Protein AF-N1WLQ3-F1 (afdb_monomer_lite)

Radius of gyration: 20.47 Å; chains: 1; bounding box: 36×33×63 Å

Structure (mmCIF, N/CA/C/O backbone):
data_AF-N1WLQ3-F1
#
_entry.id   AF-N1WLQ3-F1
#
loop_
_atom_site.group_PDB
_atom_site.id
_atom_site.type_symbol
_atom_site.label_atom_id
_atom_site.label_alt_id
_atom_site.label_comp_id
_atom_site.label_asym_id
_atom_site.label_entity_id
_atom_site.label_seq_id
_atom_site.pdbx_PDB_ins_code
_atom_site.Cartn_x
_atom_site.Cartn_y
_atom_site.Cartn_z
_atom_site.occupancy
_atom_site.B_iso_or_equiv
_atom_site.auth_seq_id
_atom_site.auth_comp_id
_atom_site.auth_asym_id
_atom_site.auth_atom_id
_atom_site.pdbx_PDB_model_num
ATOM 1 N N . MET A 1 1 ? 21.526 -0.273 -2.774 1.00 43.81 1 MET A N 1
ATOM 2 C CA . MET A 1 1 ? 20.758 0.549 -1.807 1.00 43.81 1 MET A CA 1
ATOM 3 C C . MET A 1 1 ? 19.255 0.436 -2.03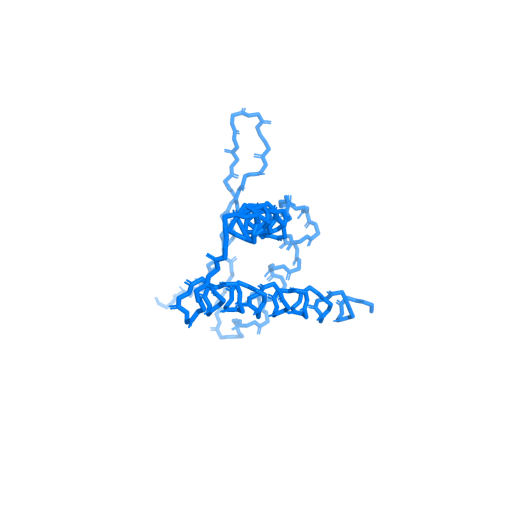1 1.00 43.81 1 MET A C 1
ATOM 5 O O . MET A 1 1 ? 18.543 0.431 -1.041 1.00 43.81 1 MET A O 1
ATOM 9 N N . GLU A 1 2 ? 18.775 0.276 -3.269 1.00 37.41 2 GLU A N 1
ATOM 10 C CA . GLU A 1 2 ? 17.340 0.113 -3.583 1.00 37.41 2 GLU A CA 1
ATOM 11 C C . GLU A 1 2 ? 16.708 -1.154 -2.982 1.00 37.41 2 GLU A C 1
ATOM 13 O O . GLU A 1 2 ? 15.655 -1.053 -2.360 1.00 37.41 2 GLU A O 1
ATOM 18 N N . ASN A 1 3 ? 17.391 -2.309 -3.016 1.00 42.53 3 ASN A N 1
ATOM 19 C CA . ASN A 1 3 ? 16.892 -3.543 -2.374 1.00 42.53 3 ASN A CA 1
ATOM 20 C C . ASN A 1 3 ? 16.644 -3.383 -0.862 1.00 42.53 3 ASN A C 1
ATOM 22 O O . ASN A 1 3 ? 15.677 -3.907 -0.331 1.00 42.53 3 ASN A O 1
ATOM 26 N N . LEU A 1 4 ? 17.467 -2.585 -0.173 1.00 41.50 4 LEU A N 1
ATOM 27 C CA . LEU A 1 4 ? 17.322 -2.319 1.264 1.00 41.50 4 LEU A CA 1
ATOM 28 C C . LEU A 1 4 ? 16.133 -1.408 1.595 1.00 41.50 4 LEU A C 1
ATOM 30 O O . LEU A 1 4 ? 15.664 -1.424 2.729 1.00 41.50 4 LEU A O 1
ATOM 34 N N . ILE A 1 5 ? 15.688 -0.578 0.650 1.00 49.88 5 ILE A N 1
ATOM 35 C CA . ILE A 1 5 ? 14.510 0.282 0.820 1.00 49.88 5 ILE A CA 1
ATOM 36 C C . ILE A 1 5 ? 13.252 -0.538 0.531 1.00 49.88 5 ILE A C 1
ATOM 38 O O . ILE A 1 5 ? 12.322 -0.510 1.332 1.00 49.88 5 ILE A O 1
ATOM 42 N N . HIS A 1 6 ? 13.275 -1.350 -0.528 1.00 49.91 6 HIS A N 1
ATOM 43 C CA . HIS A 1 6 ? 12.157 -2.214 -0.901 1.00 49.91 6 HIS A CA 1
ATOM 44 C C . HIS A 1 6 ? 11.875 -3.304 0.150 1.00 49.91 6 HIS A C 1
ATOM 46 O O . HIS A 1 6 ? 10.725 -3.522 0.530 1.00 49.91 6 HIS A O 1
ATOM 52 N N . ASP A 1 7 ? 12.920 -3.912 0.720 1.00 55.94 7 ASP A N 1
ATOM 53 C CA . ASP A 1 7 ? 12.777 -4.877 1.818 1.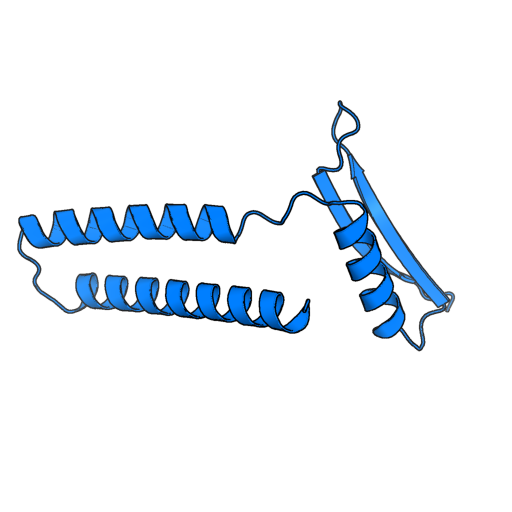00 55.94 7 ASP A CA 1
ATOM 54 C C . ASP A 1 7 ? 12.238 -4.225 3.100 1.00 55.94 7 ASP A C 1
ATOM 56 O O . ASP A 1 7 ? 11.443 -4.827 3.822 1.00 55.94 7 ASP A O 1
ATOM 60 N N . LYS A 1 8 ? 12.621 -2.970 3.379 1.00 56.81 8 LYS A N 1
ATOM 61 C CA . LYS A 1 8 ? 12.105 -2.215 4.532 1.00 56.81 8 LYS A CA 1
ATOM 62 C C . LYS A 1 8 ? 10.637 -1.837 4.367 1.00 56.81 8 LYS A C 1
ATOM 64 O O . LYS A 1 8 ? 9.896 -1.908 5.342 1.00 56.81 8 LYS A O 1
ATOM 69 N N 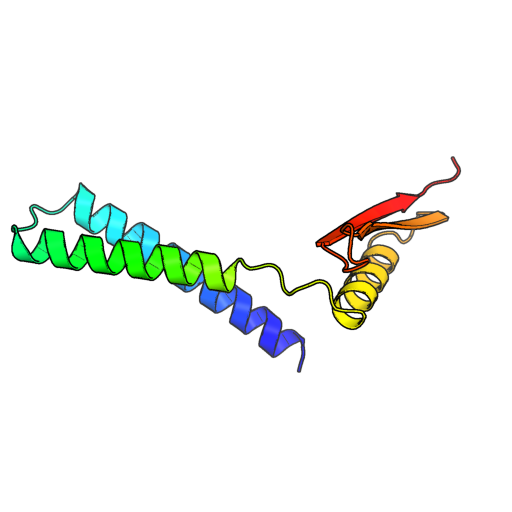. GLU A 1 9 ? 10.212 -1.449 3.168 1.00 63.25 9 GLU A N 1
ATOM 70 C CA . GLU A 1 9 ? 8.806 -1.147 2.877 1.00 63.25 9 GLU A CA 1
ATOM 71 C C . GLU A 1 9 ? 7.932 -2.399 3.016 1.00 63.25 9 GLU A C 1
ATOM 73 O O . GLU A 1 9 ? 6.908 -2.353 3.697 1.00 63.25 9 GLU A O 1
ATOM 78 N N . ASN A 1 10 ? 8.383 -3.540 2.486 1.00 64.69 10 ASN A N 1
ATOM 79 C CA . ASN A 1 10 ? 7.693 -4.823 2.647 1.00 64.69 10 ASN A CA 1
ATOM 80 C C . ASN A 1 10 ? 7.615 -5.269 4.118 1.00 64.69 10 ASN A C 1
ATOM 82 O O . ASN A 1 10 ? 6.579 -5.766 4.563 1.00 64.69 10 ASN A O 1
ATOM 86 N N . TYR A 1 11 ? 8.678 -5.045 4.895 1.00 72.06 11 TYR A N 1
ATOM 87 C CA . TYR A 1 11 ? 8.701 -5.344 6.328 1.00 72.06 11 TYR A CA 1
ATOM 88 C C . TYR A 1 11 ? 7.697 -4.483 7.112 1.00 72.06 11 TYR A C 1
ATOM 90 O O . TYR A 1 11 ? 6.919 -5.002 7.910 1.00 72.06 11 TYR A O 1
ATOM 98 N N . ILE A 1 12 ? 7.653 -3.175 6.835 1.00 76.44 12 ILE A N 1
ATOM 99 C CA . ILE A 1 12 ? 6.711 -2.249 7.481 1.00 76.44 12 ILE A CA 1
ATOM 100 C C . ILE A 1 12 ? 5.261 -2.617 7.140 1.00 76.44 12 ILE A C 1
ATOM 102 O O . ILE A 1 12 ? 4.401 -2.575 8.018 1.00 76.44 12 ILE A O 1
ATOM 106 N N . LEU A 1 13 ? 4.978 -3.002 5.893 1.00 77.25 13 LEU A N 1
ATOM 107 C CA . LEU A 1 13 ? 3.644 -3.452 5.487 1.00 77.25 13 LEU A CA 1
ATOM 108 C C . LEU A 1 13 ? 3.219 -4.730 6.225 1.00 77.25 13 LEU A C 1
ATOM 110 O O . LEU A 1 13 ? 2.112 -4.783 6.761 1.00 77.25 13 LEU A O 1
ATOM 114 N N . SER A 1 14 ? 4.117 -5.712 6.334 1.00 78.75 14 SER A N 1
ATOM 115 C CA . SER A 1 14 ? 3.877 -6.943 7.098 1.00 78.75 14 SER A CA 1
ATOM 116 C C . SER A 1 14 ? 3.587 -6.663 8.579 1.00 78.75 14 SER A C 1
ATOM 118 O O . SER A 1 14 ? 2.662 -7.241 9.157 1.00 78.75 14 SER A O 1
ATOM 120 N N . ASP A 1 15 ? 4.336 -5.752 9.204 1.00 83.12 15 ASP A N 1
ATOM 121 C CA . ASP A 1 15 ? 4.121 -5.368 10.604 1.00 83.12 15 ASP A CA 1
ATOM 122 C C . ASP A 1 15 ? 2.771 -4.664 10.809 1.00 83.12 15 ASP A C 1
ATOM 124 O O . ASP A 1 15 ? 2.069 -4.928 11.791 1.00 83.12 15 ASP A O 1
ATOM 128 N N . VAL A 1 16 ? 2.366 -3.801 9.869 1.00 85.31 16 VAL A N 1
ATOM 129 C CA . VAL A 1 16 ? 1.054 -3.136 9.895 1.00 85.31 16 VAL A CA 1
ATOM 130 C C . VAL A 1 16 ? -0.074 -4.162 9.784 1.00 85.31 16 VAL A C 1
ATOM 132 O O . VAL A 1 16 ? -0.996 -4.129 10.601 1.00 85.31 16 VAL A O 1
ATOM 135 N N . GLU A 1 17 ? 0.014 -5.123 8.863 1.00 81.88 17 GLU A N 1
ATOM 136 C CA . GLU A 1 17 ? -0.975 -6.205 8.754 1.00 81.88 17 GLU A CA 1
ATOM 137 C C . GLU A 1 17 ? -1.047 -7.061 10.027 1.00 81.88 17 GLU A C 1
ATOM 139 O O . GLU A 1 17 ? -2.133 -7.440 10.484 1.00 81.88 17 GLU A O 1
ATOM 144 N N . HIS A 1 18 ? 0.103 -7.368 10.632 1.00 87.12 18 HIS A N 1
ATOM 145 C CA . HIS A 1 18 ? 0.152 -8.126 11.878 1.00 87.12 18 HIS A CA 1
ATOM 146 C C . HIS A 1 18 ? -0.533 -7.369 13.029 1.00 87.12 18 HIS A C 1
ATOM 148 O O . HIS A 1 18 ? -1.266 -7.968 13.829 1.00 87.12 18 HIS A O 1
ATOM 154 N N . LEU A 1 19 ? -0.350 -6.048 13.097 1.00 88.69 19 LEU A N 1
ATOM 155 C CA . LEU A 1 19 ? -1.012 -5.183 14.072 1.00 88.69 19 LEU A CA 1
ATOM 156 C C . LEU A 1 19 ? -2.529 -5.079 13.831 1.00 88.69 19 LEU A C 1
ATOM 158 O O . LEU A 1 19 ? -3.280 -5.181 14.803 1.00 88.69 19 LEU A O 1
ATOM 162 N N . GLU A 1 20 ? -3.000 -4.971 12.578 1.00 86.81 20 GLU A N 1
ATOM 163 C CA . GLU A 1 20 ? -4.443 -5.013 12.250 1.00 86.81 20 GLU A CA 1
ATOM 164 C C . GLU A 1 20 ? -5.082 -6.300 12.771 1.00 86.81 20 GLU A C 1
ATOM 166 O O . GLU A 1 20 ? -6.080 -6.273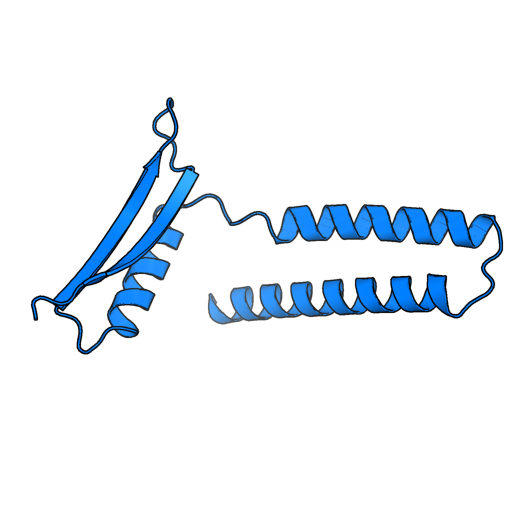 13.498 1.00 86.81 20 GLU A O 1
ATOM 171 N N . ARG A 1 21 ? -4.467 -7.445 12.453 1.00 87.69 21 ARG A N 1
ATOM 172 C CA . ARG A 1 21 ? -4.957 -8.762 12.883 1.00 87.69 21 ARG A CA 1
ATOM 173 C C . ARG A 1 21 ? -4.960 -8.899 14.401 1.00 87.69 21 ARG A C 1
ATOM 175 O O . ARG A 1 21 ? -5.886 -9.486 14.961 1.00 87.69 21 ARG A O 1
ATOM 182 N N . SER A 1 22 ? -3.935 -8.376 15.068 1.00 88.00 22 SER A N 1
ATOM 183 C CA . SER A 1 22 ? -3.823 -8.426 16.527 1.00 88.00 22 SER A CA 1
ATOM 184 C C . SER A 1 22 ? -4.909 -7.587 17.205 1.00 88.00 22 SER A C 1
ATOM 186 O O . SER A 1 22 ? -5.545 -8.071 18.139 1.00 88.00 22 SER A O 1
ATOM 188 N N . LEU A 1 23 ? -5.193 -6.382 16.697 1.00 88.25 23 LEU A N 1
ATOM 189 C CA . LEU A 1 23 ? -6.271 -5.525 17.203 1.00 88.25 23 LEU A CA 1
ATOM 190 C C . LEU A 1 23 ? -7.656 -6.150 16.980 1.00 88.25 23 LEU A C 1
ATOM 192 O O . LEU A 1 23 ? -8.469 -6.163 17.903 1.00 88.25 23 LEU A O 1
ATOM 196 N N . LEU A 1 24 ? -7.901 -6.741 15.806 1.00 85.75 24 LEU A N 1
ATOM 197 C CA . LEU A 1 24 ? -9.135 -7.480 15.509 1.00 85.75 24 LEU A CA 1
ATOM 198 C C . LEU A 1 24 ? -9.351 -8.646 16.479 1.00 85.75 24 LEU A C 1
ATOM 200 O O . LEU A 1 24 ? -10.434 -8.795 17.044 1.00 85.75 24 LEU A O 1
ATOM 204 N N . LYS A 1 25 ? -8.310 -9.452 16.723 1.00 86.25 25 LYS A N 1
ATOM 205 C CA . LYS A 1 25 ? -8.361 -10.534 17.718 1.00 86.25 25 LYS A CA 1
ATOM 206 C C . LYS A 1 25 ? -8.642 -9.991 19.115 1.00 86.25 25 LYS A C 1
ATOM 208 O O . LYS A 1 25 ? -9.445 -10.572 19.841 1.00 86.25 25 LYS A O 1
ATOM 213 N N . LEU A 1 26 ? -8.014 -8.876 19.482 1.00 87.06 26 LEU A N 1
ATOM 214 C CA . LEU A 1 26 ? -8.206 -8.255 20.787 1.00 87.06 26 LEU A CA 1
ATOM 215 C C . LEU A 1 26 ? -9.660 -7.795 20.987 1.00 87.06 26 LEU A C 1
ATOM 217 O O . LEU A 1 26 ? -10.245 -8.043 22.036 1.00 87.06 26 LEU A O 1
ATOM 221 N N . GLN A 1 27 ? -10.269 -7.192 19.963 1.00 80.88 27 GLN A N 1
ATOM 222 C CA . GLN A 1 27 ? -11.678 -6.785 19.984 1.00 80.88 27 GLN A CA 1
ATOM 223 C C . GLN A 1 27 ? -12.648 -7.972 19.988 1.00 80.88 27 GLN A C 1
ATOM 225 O O . GLN A 1 27 ? -13.696 -7.901 20.628 1.00 80.88 27 GLN A O 1
ATOM 230 N N . HIS A 1 28 ? -12.321 -9.044 19.262 1.00 83.31 28 HIS A N 1
ATOM 231 C CA . HIS A 1 28 ? -13.222 -10.178 19.064 1.00 83.31 28 HIS A CA 1
ATOM 232 C C . HIS A 1 28 ? -13.199 -11.180 20.225 1.00 83.31 28 HIS A C 1
ATOM 234 O O . HIS A 1 28 ? -14.246 -11.685 20.623 1.00 83.31 28 HIS A O 1
ATOM 240 N N . PHE A 1 29 ? -12.019 -11.470 20.780 1.00 84.12 29 PHE A N 1
ATOM 241 C CA . PHE A 1 29 ? -11.846 -12.552 21.755 1.00 84.12 29 PHE A CA 1
ATOM 242 C C . PHE A 1 29 ? -11.811 -12.090 23.213 1.00 84.12 29 PHE A C 1
ATOM 244 O O . PHE A 1 29 ? -12.020 -12.908 24.108 1.00 84.12 29 PHE A O 1
ATOM 251 N N . TYR A 1 30 ? -11.572 -10.804 23.480 1.00 82.00 30 TYR A N 1
ATOM 252 C CA . TYR A 1 30 ? -11.416 -10.313 24.847 1.00 82.00 30 TYR A CA 1
ATOM 253 C C . TYR A 1 30 ? -12.586 -9.428 25.268 1.00 82.00 30 TYR A C 1
ATOM 255 O O . TYR A 1 30 ? -13.037 -8.540 24.546 1.00 82.00 30 TYR A O 1
ATOM 263 N N . LYS A 1 31 ? -13.062 -9.629 26.503 1.00 86.25 31 LYS A N 1
ATOM 264 C CA . LYS A 1 31 ? -13.969 -8.680 27.156 1.00 86.25 31 LYS A CA 1
ATOM 265 C C . LYS A 1 31 ? -13.172 -7.450 27.580 1.00 86.25 31 LYS A C 1
ATOM 267 O O . LYS A 1 31 ? -12.619 -7.404 28.671 1.00 86.25 31 LYS A O 1
ATOM 272 N N . LEU A 1 32 ? -13.128 -6.464 26.696 1.00 87.00 32 LEU A N 1
ATOM 273 C CA . LEU A 1 32 ? -12.488 -5.179 26.954 1.00 87.00 32 LEU A CA 1
ATOM 274 C C . LEU A 1 32 ? -13.397 -4.296 27.818 1.00 87.00 32 LEU A C 1
ATOM 276 O O . LEU A 1 32 ? -14.588 -4.145 27.505 1.00 87.00 32 LEU A O 1
ATOM 280 N N . ASP A 1 33 ? -12.837 -3.689 28.866 1.00 89.81 33 ASP A N 1
ATOM 281 C CA . ASP A 1 33 ? -13.494 -2.612 29.613 1.00 89.81 33 ASP A CA 1
ATOM 282 C C . ASP A 1 33 ? -13.640 -1.341 28.752 1.00 89.81 33 ASP A C 1
ATOM 284 O O . ASP A 1 33 ? -13.087 -1.237 27.654 1.00 89.81 33 ASP A O 1
ATOM 288 N N . SER A 1 34 ? -14.410 -0.362 29.230 1.00 86.19 34 SER A N 1
ATOM 289 C CA . SER A 1 34 ? -14.717 0.851 28.464 1.00 86.19 34 SER A CA 1
ATOM 290 C C . SER A 1 34 ? -13.481 1.679 28.102 1.00 86.19 34 SER A C 1
ATOM 292 O O . SER A 1 34 ? -13.406 2.175 26.979 1.00 86.19 34 SER A O 1
ATOM 294 N N . LYS A 1 35 ? -12.495 1.796 29.000 1.00 89.31 35 LYS A N 1
ATOM 295 C CA . LYS A 1 35 ? -11.257 2.545 28.740 1.00 89.31 35 LYS A CA 1
ATOM 296 C C . LYS A 1 35 ? -10.403 1.815 27.713 1.00 89.31 35 LYS A C 1
ATOM 298 O O . LYS A 1 35 ? -9.893 2.432 26.780 1.00 89.31 35 LYS A O 1
ATOM 303 N N . THR A 1 36 ? -10.314 0.494 27.837 1.00 86.56 36 THR A N 1
ATOM 304 C CA . THR A 1 36 ? -9.555 -0.339 26.903 1.00 86.56 36 THR A CA 1
ATOM 305 C C . THR A 1 36 ? -10.182 -0.330 25.507 1.00 86.56 36 THR A C 1
ATOM 307 O O . THR A 1 36 ? -9.459 -0.239 24.520 1.00 86.56 36 THR A O 1
ATOM 310 N N . ARG A 1 37 ? -11.518 -0.317 25.386 1.00 86.44 37 ARG A N 1
ATOM 311 C CA . ARG A 1 37 ? -12.199 -0.156 24.085 1.00 86.44 37 ARG A CA 1
ATOM 312 C C . ARG A 1 37 ? -11.864 1.167 23.398 1.00 86.44 37 ARG A C 1
ATOM 314 O O . ARG A 1 37 ? -11.639 1.164 22.191 1.00 86.44 37 ARG A O 1
ATOM 321 N N . ILE A 1 38 ? -11.823 2.270 24.149 1.00 88.62 38 ILE A N 1
ATOM 322 C CA . ILE A 1 38 ? -11.456 3.591 23.614 1.00 88.62 38 ILE A CA 1
ATOM 323 C C . ILE A 1 38 ? -10.020 3.552 23.081 1.00 88.62 38 ILE A C 1
ATOM 325 O O . ILE A 1 38 ? -9.802 3.860 21.913 1.00 88.62 38 ILE A O 1
ATOM 329 N N . CYS A 1 39 ? -9.075 3.062 23.886 1.00 88.38 39 CYS A N 1
ATOM 330 C CA . CYS A 1 39 ? -7.671 2.935 23.489 1.00 88.38 39 CYS A CA 1
ATOM 331 C C . CYS A 1 39 ? -7.503 2.078 22.220 1.00 88.38 39 CYS A C 1
ATOM 333 O O . CYS A 1 39 ? -6.853 2.480 21.259 1.00 88.38 39 CYS A O 1
ATOM 335 N N . VAL A 1 40 ? -8.168 0.923 22.150 1.00 89.75 40 VAL A N 1
ATOM 336 C CA . VAL A 1 40 ? -8.112 0.033 20.977 1.00 89.75 40 VAL A CA 1
ATOM 337 C C . VAL A 1 40 ? -8.724 0.688 19.734 1.00 89.75 40 VAL A C 1
ATOM 339 O O . VAL A 1 40 ? -8.226 0.498 18.621 1.00 89.75 40 VAL A O 1
ATOM 342 N N . SER A 1 41 ? -9.780 1.488 19.899 1.00 87.25 41 SER A N 1
ATOM 343 C CA . SER A 1 41 ? -10.361 2.275 18.808 1.00 87.25 41 SER A CA 1
ATOM 344 C C . SER A 1 41 ? -9.397 3.358 18.309 1.00 87.25 41 SER A C 1
ATOM 346 O O . SER A 1 41 ? -9.270 3.552 17.101 1.00 87.25 41 SER A O 1
ATOM 348 N N . GLU A 1 42 ? -8.694 4.048 19.206 1.00 90.94 42 GLU A N 1
ATOM 349 C CA . GLU A 1 42 ? -7.675 5.047 18.856 1.00 90.94 42 GLU A CA 1
ATOM 350 C C . GLU A 1 42 ? -6.479 4.411 18.135 1.00 90.94 42 GLU A C 1
ATOM 352 O O . GLU A 1 42 ? -6.013 4.938 17.119 1.00 90.94 42 GLU A O 1
ATOM 357 N N . MET A 1 43 ? -6.032 3.238 18.596 1.00 91.06 43 MET A N 1
ATOM 358 C CA . MET A 1 43 ? -4.995 2.449 17.927 1.00 91.06 43 MET A CA 1
ATOM 359 C C . MET A 1 43 ? -5.435 2.042 16.519 1.00 91.06 43 MET A C 1
ATOM 361 O O . MET A 1 43 ? -4.676 2.222 15.570 1.00 91.06 43 MET A O 1
ATOM 365 N N . SER A 1 44 ? -6.679 1.582 16.358 1.00 88.31 44 SER A N 1
ATOM 366 C CA . SER A 1 44 ? -7.235 1.212 15.047 1.00 88.31 44 SER A CA 1
ATOM 367 C C . SER A 1 44 ? -7.266 2.407 14.087 1.00 88.31 44 SER A C 1
ATOM 369 O O . SER A 1 44 ? -6.823 2.305 12.945 1.00 88.31 44 SER A O 1
ATOM 371 N N . ASN A 1 45 ? -7.709 3.576 14.559 1.00 87.62 45 ASN A N 1
ATOM 372 C CA . ASN A 1 45 ? -7.730 4.805 13.759 1.00 87.62 45 ASN A CA 1
ATOM 373 C C . ASN A 1 45 ? -6.322 5.265 13.353 1.00 87.62 45 ASN A C 1
ATOM 375 O O . ASN A 1 45 ? -6.099 5.686 12.213 1.00 87.62 45 ASN A O 1
ATOM 379 N N . THR A 1 46 ? -5.362 5.165 14.274 1.00 88.38 46 THR A N 1
ATOM 380 C CA . THR A 1 46 ? -3.951 5.477 14.009 1.00 88.38 46 THR A CA 1
ATOM 381 C C . THR A 1 46 ? -3.391 4.555 12.935 1.00 88.38 46 THR A C 1
ATOM 383 O O . THR A 1 46 ? -2.711 5.013 12.015 1.00 88.38 46 THR A O 1
ATOM 386 N N . LEU A 1 47 ? -3.733 3.271 13.007 1.00 88.00 47 LEU A N 1
ATOM 387 C CA . LEU A 1 47 ? -3.236 2.273 12.081 1.00 88.00 47 LEU A CA 1
ATOM 388 C C . LEU A 1 47 ? -3.829 2.429 10.675 1.00 88.00 47 LEU A C 1
ATOM 390 O O . LEU A 1 47 ? -3.086 2.411 9.701 1.00 88.00 47 LEU A O 1
ATOM 394 N N . ILE A 1 48 ? -5.124 2.739 10.564 1.00 82.12 48 ILE A N 1
ATOM 395 C CA . ILE A 1 48 ? -5.762 3.109 9.288 1.00 82.12 48 ILE A CA 1
ATOM 396 C C . ILE A 1 48 ? -5.083 4.346 8.676 1.00 82.12 48 ILE A C 1
ATOM 398 O O . ILE A 1 48 ? -4.872 4.415 7.464 1.00 82.12 48 ILE A O 1
ATOM 402 N N . SER A 1 49 ? -4.735 5.342 9.496 1.00 82.44 49 SER A N 1
ATOM 403 C CA . SER A 1 49 ? -4.029 6.548 9.042 1.00 82.44 49 SER A CA 1
ATOM 404 C C . SER A 1 49 ? -2.613 6.238 8.545 1.00 82.44 49 SER A C 1
ATOM 406 O O . SER A 1 49 ? -2.194 6.770 7.517 1.00 82.44 49 SER A O 1
ATOM 408 N N . LEU A 1 50 ? -1.889 5.353 9.237 1.00 81.94 50 LEU A N 1
ATOM 409 C CA . LEU A 1 50 ? -0.571 4.866 8.824 1.00 81.94 50 LEU A CA 1
ATOM 410 C C . LEU A 1 50 ? -0.651 4.074 7.521 1.00 81.94 50 LEU A C 1
ATOM 412 O O . LEU A 1 50 ? 0.079 4.394 6.588 1.00 81.94 50 LEU A O 1
ATOM 416 N N . ASN A 1 51 ? -1.583 3.127 7.424 1.00 78.06 51 ASN A N 1
ATOM 417 C CA . ASN A 1 51 ? -1.799 2.321 6.228 1.00 78.06 51 ASN A CA 1
ATOM 418 C C . ASN A 1 51 ? -2.120 3.225 5.023 1.00 78.06 51 ASN A C 1
ATOM 420 O O . ASN A 1 51 ? -1.477 3.136 3.988 1.00 78.06 51 ASN A O 1
ATOM 424 N N . LYS A 1 52 ? -2.980 4.241 5.187 1.00 73.00 52 LYS A N 1
ATOM 425 C CA . LYS A 1 52 ? -3.229 5.254 4.139 1.00 73.00 52 LYS A CA 1
ATOM 426 C C . LYS A 1 52 ? -1.997 6.070 3.741 1.00 73.00 52 LYS A C 1
ATOM 428 O O . LYS A 1 52 ? -1.934 6.534 2.608 1.00 73.00 52 LYS A O 1
ATOM 433 N N . LYS A 1 53 ? -1.061 6.329 4.656 1.00 74.00 53 LYS A N 1
ATOM 434 C CA . LYS A 1 53 ? 0.178 7.067 4.356 1.00 74.00 53 LYS A CA 1
ATOM 435 C C . LYS A 1 53 ? 1.222 6.183 3.679 1.00 74.00 53 LYS A C 1
ATOM 437 O O . LYS A 1 53 ? 1.940 6.695 2.832 1.00 74.00 53 LYS A O 1
ATOM 442 N N . LEU A 1 54 ? 1.281 4.904 4.047 1.00 71.06 54 LEU A N 1
ATOM 443 C CA . LEU A 1 54 ? 2.176 3.898 3.470 1.00 71.06 54 LEU A CA 1
ATOM 444 C C . LEU A 1 54 ? 1.695 3.442 2.087 1.00 71.06 54 LEU A C 1
ATOM 446 O O . LEU A 1 54 ? 2.487 3.359 1.162 1.00 71.06 54 LEU A O 1
ATOM 450 N N . MET A 1 55 ? 0.384 3.251 1.924 1.00 64.75 55 MET A N 1
ATOM 451 C CA . MET A 1 55 ? -0.273 2.897 0.659 1.00 64.75 55 MET A CA 1
ATOM 452 C C . MET A 1 55 ? -0.525 4.097 -0.255 1.00 64.75 55 MET A C 1
ATOM 454 O O . MET A 1 55 ? -1.152 3.952 -1.305 1.00 64.75 55 MET A O 1
ATOM 458 N N . ARG A 1 56 ? -0.085 5.308 0.119 1.00 59.81 56 ARG A N 1
ATOM 459 C CA . ARG A 1 56 ? -0.003 6.390 -0.863 1.00 59.81 56 ARG A CA 1
ATOM 460 C C . ARG A 1 56 ? 1.040 5.950 -1.869 1.00 59.81 56 ARG A C 1
ATOM 462 O O . ARG A 1 56 ? 2.229 6.056 -1.581 1.00 59.81 56 ARG A O 1
ATOM 469 N N . GLU A 1 57 ? 0.570 5.476 -3.023 1.00 55.03 57 GLU A N 1
ATOM 470 C CA . GLU A 1 57 ? 1.427 5.253 -4.178 1.00 55.03 57 GLU A CA 1
ATOM 471 C C . GLU A 1 57 ? 2.356 6.465 -4.284 1.00 55.03 57 GLU A C 1
ATOM 473 O O . GLU A 1 57 ? 1.872 7.612 -4.246 1.00 55.03 57 GLU A O 1
ATOM 478 N N . PRO A 1 58 ? 3.683 6.252 -4.309 1.00 55.59 58 PRO A N 1
ATOM 479 C CA . PRO A 1 58 ? 4.599 7.358 -4.471 1.00 55.59 58 PRO A CA 1
ATOM 480 C C . PRO A 1 58 ? 4.145 8.099 -5.719 1.00 55.59 58 PRO A C 1
ATOM 482 O O . PRO A 1 58 ? 3.934 7.474 -6.762 1.00 55.59 58 PRO A O 1
ATOM 485 N N . ARG A 1 59 ? 3.922 9.418 -5.587 1.00 56.66 59 ARG A N 1
ATOM 486 C CA . ARG A 1 59 ? 3.516 10.255 -6.723 1.00 56.66 59 ARG A CA 1
ATOM 487 C C . ARG A 1 59 ? 4.383 9.846 -7.907 1.00 56.66 59 ARG A C 1
ATOM 489 O O . ARG A 1 59 ? 5.599 9.808 -7.704 1.00 56.66 59 ARG A O 1
ATOM 496 N N . PRO A 1 60 ? 3.796 9.531 -9.072 1.00 56.66 60 PRO A N 1
ATOM 497 C CA . PRO A 1 60 ? 4.555 9.045 -10.211 1.00 56.66 60 PRO A CA 1
ATOM 498 C C . PRO A 1 60 ? 5.676 10.042 -10.502 1.00 56.66 60 PRO A C 1
ATOM 500 O O . PRO A 1 60 ? 5.444 11.150 -10.986 1.00 56.66 60 PRO A O 1
ATOM 503 N N . SER A 1 61 ? 6.888 9.681 -10.090 1.00 65.75 61 SER A N 1
ATOM 504 C CA . SER A 1 61 ? 8.100 10.428 -10.366 1.00 65.75 61 SER A CA 1
ATOM 505 C C . SER A 1 61 ? 8.644 9.894 -11.680 1.00 65.75 61 SER A C 1
ATOM 507 O O . SER A 1 61 ? 8.451 8.721 -12.007 1.00 65.75 61 SER A O 1
ATOM 509 N N . THR A 1 62 ? 9.332 10.740 -12.44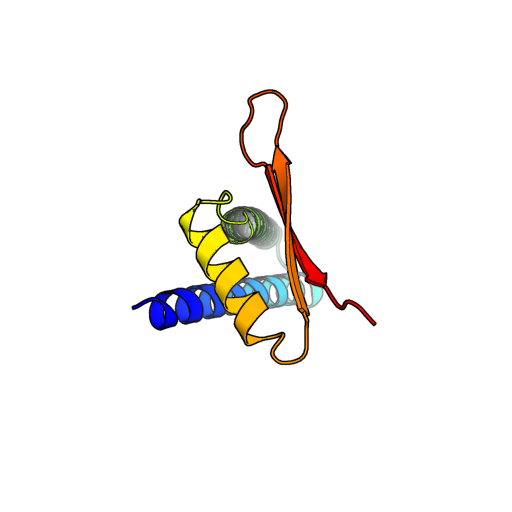3 1.00 69.19 62 THR A N 1
ATOM 510 C CA . THR A 1 62 ? 9.975 10.310 -13.691 1.00 69.19 62 THR A CA 1
ATOM 511 C C . THR A 1 62 ? 10.894 9.104 -13.460 1.00 69.19 62 THR A C 1
ATOM 513 O O . THR A 1 62 ? 10.964 8.230 -14.316 1.00 69.19 62 THR A O 1
ATOM 516 N N . GLN A 1 63 ? 11.522 9.020 -12.280 1.00 70.81 63 GLN A N 1
ATOM 517 C CA . GLN A 1 63 ? 12.371 7.899 -11.881 1.00 70.81 63 GLN A CA 1
ATOM 518 C C . GLN A 1 63 ? 11.571 6.607 -11.664 1.00 70.81 63 GLN A C 1
ATOM 520 O O . GLN A 1 63 ? 11.848 5.616 -12.325 1.00 70.81 63 GLN A O 1
ATOM 525 N N . ASN A 1 64 ? 10.513 6.632 -10.843 1.00 70.69 64 ASN A N 1
ATOM 526 C CA . ASN A 1 64 ? 9.684 5.443 -10.596 1.00 70.69 64 ASN A CA 1
ATOM 527 C C . ASN A 1 64 ? 9.046 4.914 -11.889 1.00 70.69 64 ASN A C 1
ATOM 529 O O . ASN A 1 64 ? 8.859 3.713 -12.051 1.00 70.69 64 ASN A O 1
ATOM 533 N N . LEU A 1 65 ? 8.704 5.816 -12.810 1.00 74.88 65 LEU A N 1
ATOM 534 C CA . LEU A 1 65 ? 8.218 5.484 -14.146 1.00 74.88 65 LEU A CA 1
ATOM 535 C C . LEU A 1 65 ? 9.276 4.769 -14.991 1.00 74.88 65 LEU A C 1
ATOM 537 O O . LEU A 1 65 ? 8.958 3.777 -15.645 1.00 74.88 65 LEU A O 1
ATOM 541 N N . ALA A 1 66 ? 10.515 5.263 -14.973 1.00 78.38 66 ALA A N 1
ATOM 542 C CA . ALA A 1 66 ? 11.631 4.633 -15.666 1.00 78.38 66 ALA A CA 1
ATOM 543 C C . ALA A 1 66 ? 11.919 3.238 -15.094 1.00 78.38 66 ALA A C 1
ATOM 545 O O . ALA A 1 66 ? 12.065 2.287 -15.857 1.00 78.38 66 ALA A O 1
ATOM 546 N N . ASP A 1 67 ? 11.911 3.091 -13.769 1.00 81.44 67 ASP A N 1
ATOM 547 C CA . ASP A 1 67 ? 12.169 1.812 -13.102 1.00 81.44 67 ASP A CA 1
ATOM 548 C C . ASP A 1 67 ? 11.067 0.785 -13.407 1.00 81.44 67 ASP A C 1
ATOM 550 O O . ASP A 1 67 ? 11.359 -0.365 -13.737 1.00 81.44 67 ASP A O 1
ATOM 554 N N . GLN A 1 68 ? 9.796 1.204 -13.383 1.00 79.12 68 GLN A N 1
ATOM 555 C CA . GLN A 1 68 ? 8.668 0.344 -13.756 1.00 79.12 68 GLN A CA 1
ATOM 556 C C . GLN A 1 68 ? 8.709 -0.060 -15.237 1.00 79.12 68 GLN A C 1
ATOM 558 O O . GLN A 1 68 ? 8.411 -1.209 -15.561 1.00 79.12 68 GLN A O 1
ATOM 563 N N . LEU A 1 69 ? 9.098 0.854 -16.133 1.00 82.94 69 LEU A N 1
ATOM 564 C CA . LEU A 1 69 ? 9.257 0.560 -17.558 1.00 82.94 69 LEU A CA 1
ATOM 565 C C . LEU A 1 69 ? 10.387 -0.446 -17.797 1.00 82.94 69 LEU A C 1
ATOM 567 O O . LEU A 1 69 ? 10.194 -1.426 -18.512 1.00 82.94 69 LEU A O 1
ATOM 571 N N . ASN A 1 70 ? 11.544 -0.228 -17.169 1.00 82.94 70 ASN A N 1
ATOM 572 C CA . ASN A 1 70 ? 12.691 -1.126 -17.267 1.00 82.94 70 ASN A CA 1
ATOM 573 C C . ASN A 1 70 ? 12.346 -2.522 -16.743 1.00 82.94 70 ASN A C 1
ATOM 575 O O . ASN A 1 70 ? 12.665 -3.518 -17.388 1.00 82.94 70 ASN A O 1
ATOM 579 N N . LYS A 1 71 ? 11.636 -2.600 -15.612 1.00 83.88 71 LYS A N 1
ATOM 580 C CA . LYS A 1 71 ? 11.143 -3.866 -15.068 1.00 83.88 71 LYS A CA 1
ATOM 581 C C . LYS A 1 71 ? 10.201 -4.576 -16.045 1.00 83.88 71 LYS A C 1
ATOM 583 O O . LYS A 1 71 ? 10.398 -5.754 -16.314 1.00 83.88 71 LYS A O 1
ATOM 588 N N . ALA A 1 72 ? 9.238 -3.864 -16.626 1.00 83.44 72 ALA A N 1
ATOM 589 C CA . ALA A 1 72 ? 8.294 -4.452 -17.575 1.00 83.44 72 ALA A CA 1
ATOM 590 C C . ALA A 1 72 ? 8.960 -4.949 -18.869 1.00 83.44 72 ALA A C 1
ATOM 592 O O . ALA A 1 72 ? 8.542 -5.964 -19.416 1.00 83.44 72 ALA A O 1
ATOM 593 N N . LEU A 1 73 ? 10.010 -4.269 -19.344 1.00 83.50 73 LEU A N 1
ATOM 594 C CA . LEU A 1 73 ? 10.811 -4.733 -20.483 1.00 83.50 73 LEU A CA 1
ATOM 595 C C . LEU A 1 73 ? 11.575 -6.024 -20.154 1.00 83.50 73 LEU A C 1
ATOM 597 O O . LEU A 1 73 ? 11.636 -6.921 -20.987 1.00 83.50 73 LEU A O 1
ATOM 601 N N . LEU A 1 74 ? 12.124 -6.142 -18.940 1.00 86.00 74 LEU A N 1
ATOM 602 C CA . LEU A 1 74 ? 12.806 -7.361 -18.484 1.00 86.00 74 LEU A CA 1
ATOM 603 C C . LEU A 1 74 ? 11.840 -8.539 -18.289 1.00 86.00 74 LEU A C 1
ATOM 605 O O . LEU A 1 74 ? 12.200 -9.681 -18.558 1.00 86.00 74 LEU A O 1
ATOM 609 N N . GLU A 1 75 ? 10.623 -8.264 -17.819 1.00 83.56 75 GLU A N 1
ATOM 610 C CA . GLU A 1 75 ? 9.571 -9.265 -17.596 1.00 83.56 75 GLU A CA 1
ATOM 611 C C . GLU A 1 75 ? 8.844 -9.680 -18.888 1.00 83.56 75 GLU A C 1
ATOM 613 O O . GLU A 1 75 ? 8.079 -10.644 -18.868 1.00 83.56 75 GLU A O 1
ATOM 618 N N . ASN A 1 76 ? 9.091 -8.992 -20.011 1.00 82.56 76 ASN A N 1
ATOM 619 C CA . ASN A 1 76 ? 8.505 -9.279 -21.322 1.00 82.56 76 ASN A CA 1
ATOM 620 C C . ASN A 1 76 ? 9.574 -9.624 -22.386 1.00 82.56 76 ASN A C 1
ATOM 622 O O . ASN A 1 76 ? 9.679 -8.917 -23.390 1.00 82.56 76 ASN A O 1
ATOM 626 N N . PRO A 1 77 ? 10.383 -10.686 -22.190 1.00 78.56 77 PRO A N 1
ATOM 627 C CA . PRO A 1 77 ? 11.489 -11.024 -23.093 1.00 78.56 77 PRO A CA 1
ATOM 628 C C . PRO A 1 77 ? 11.028 -11.442 -24.497 1.00 78.56 77 PRO A C 1
ATOM 630 O O . PRO A 1 77 ? 11.773 -11.264 -25.457 1.00 78.56 77 PRO A O 1
ATOM 633 N N . ASP A 1 78 ? 9.811 -11.978 -24.605 1.00 81.31 78 ASP A N 1
ATOM 634 C CA . ASP A 1 78 ? 9.233 -12.500 -25.848 1.00 81.31 78 ASP A CA 1
ATOM 635 C C . ASP A 1 78 ? 8.258 -11.516 -26.518 1.00 81.31 78 ASP A C 1
ATOM 637 O O . ASP A 1 78 ? 7.662 -11.834 -27.547 1.00 81.31 78 ASP A O 1
ATOM 641 N N . GLY A 1 79 ? 8.037 -10.340 -25.924 1.00 80.19 79 GLY A N 1
ATOM 642 C CA . GLY A 1 79 ? 7.133 -9.334 -26.470 1.00 80.19 79 GLY A CA 1
ATOM 643 C C . GLY A 1 79 ? 7.825 -8.334 -27.382 1.00 80.19 79 GLY A C 1
ATOM 644 O O . GLY A 1 79 ? 8.975 -7.956 -27.176 1.00 80.19 79 GLY A O 1
ATOM 645 N N . ASP A 1 80 ? 7.083 -7.838 -28.368 1.00 84.06 80 ASP A N 1
ATOM 646 C CA . ASP A 1 80 ? 7.571 -6.863 -29.349 1.00 84.06 80 ASP A CA 1
ATOM 647 C C . ASP A 1 80 ? 7.771 -5.458 -28.757 1.00 84.06 80 ASP A C 1
ATOM 649 O O . ASP A 1 80 ? 8.409 -4.594 -29.360 1.00 84.06 80 ASP A O 1
ATOM 653 N N . GLY A 1 81 ? 7.218 -5.202 -27.568 1.00 85.12 81 GLY A N 1
ATOM 654 C CA . GLY A 1 81 ? 7.471 -3.978 -26.824 1.00 85.12 81 GLY A CA 1
ATOM 655 C C . GLY A 1 81 ? 6.579 -3.798 -25.602 1.00 85.12 81 GLY A C 1
ATOM 656 O O . GLY A 1 81 ? 5.841 -4.690 -25.177 1.00 85.12 81 GLY A O 1
ATOM 657 N N . VAL A 1 82 ? 6.640 -2.597 -25.031 1.00 85.75 82 VAL A N 1
ATOM 658 C CA . VAL A 1 82 ? 5.852 -2.192 -23.865 1.00 85.75 82 VAL A CA 1
ATOM 659 C C . VAL A 1 82 ? 5.218 -0.829 -24.139 1.00 85.75 82 VAL A C 1
ATOM 661 O O . VAL A 1 82 ? 5.883 0.107 -24.579 1.00 85.75 82 VAL A O 1
ATOM 664 N N . ILE A 1 83 ? 3.919 -0.704 -23.869 1.00 84.12 83 ILE A N 1
ATOM 665 C CA . ILE A 1 83 ? 3.152 0.538 -23.978 1.00 84.12 83 ILE A CA 1
ATOM 666 C C . ILE A 1 83 ? 2.975 1.135 -22.585 1.00 84.12 83 ILE A C 1
ATOM 668 O O . ILE A 1 83 ? 2.401 0.512 -21.690 1.00 84.12 83 ILE A O 1
ATOM 672 N N . LEU A 1 84 ? 3.397 2.388 -22.430 1.00 83.06 84 LEU A N 1
ATOM 673 C CA . LEU A 1 84 ? 3.170 3.181 -21.230 1.00 83.06 84 LEU A CA 1
ATOM 674 C C . LEU A 1 84 ? 1.993 4.146 -21.441 1.00 83.06 84 LEU A C 1
ATOM 676 O O . LEU A 1 84 ? 2.066 5.078 -22.241 1.00 83.06 84 LEU A O 1
ATOM 680 N N . LYS A 1 85 ? 0.915 3.961 -20.676 1.00 83.31 85 LYS A N 1
ATOM 681 C CA . LYS A 1 85 ? -0.222 4.889 -20.603 1.00 83.31 85 LYS A CA 1
ATOM 682 C C . LYS A 1 85 ? -0.040 5.832 -19.420 1.00 83.31 85 LYS A C 1
ATOM 684 O O . LYS A 1 85 ? -0.028 5.392 -18.273 1.00 83.31 85 LYS A O 1
ATOM 689 N N . VAL A 1 86 ? 0.064 7.131 -19.696 1.00 80.75 86 VAL A N 1
ATOM 690 C CA . VAL A 1 86 ? 0.200 8.184 -18.680 1.00 80.75 86 VAL A CA 1
ATOM 691 C C . VAL A 1 86 ? -1.103 8.973 -18.596 1.00 80.75 86 VAL A C 1
ATOM 693 O O . VAL A 1 86 ? -1.478 9.662 -19.542 1.00 80.75 86 VAL A O 1
ATOM 696 N N . PHE A 1 87 ? -1.780 8.892 -17.456 1.00 80.50 87 PHE A N 1
ATOM 697 C CA . PHE A 1 87 ? -2.984 9.661 -17.165 1.00 80.50 87 PHE A CA 1
ATOM 698 C C . PHE A 1 87 ? -2.582 10.955 -16.464 1.00 80.50 87 PHE A C 1
ATOM 700 O O . PHE A 1 87 ? -1.910 10.933 -15.428 1.00 80.50 87 PHE A O 1
ATOM 707 N N . LYS A 1 88 ? -2.970 12.085 -17.057 1.00 81.69 88 LYS A N 1
ATOM 708 C CA . LYS A 1 88 ? -2.698 13.422 -16.531 1.00 81.69 88 LYS A CA 1
ATOM 709 C C . LYS A 1 88 ? -3.997 14.102 -16.122 1.00 81.69 88 LYS A C 1
ATOM 711 O O . LYS A 1 88 ? -5.019 13.907 -16.776 1.00 81.69 88 LYS A O 1
ATOM 716 N N . ASN A 1 89 ? -3.923 14.936 -15.093 1.00 78.94 89 ASN A N 1
ATOM 717 C CA . ASN A 1 89 ? -5.017 15.823 -14.721 1.00 78.94 89 ASN A CA 1
ATOM 718 C C . ASN A 1 89 ? -5.080 17.068 -15.618 1.00 78.94 89 ASN A C 1
ATOM 720 O O . ASN A 1 89 ? -4.219 17.292 -16.472 1.00 78.94 89 ASN A O 1
ATOM 724 N N . THR A 1 90 ? -6.084 17.914 -15.383 1.00 79.88 90 THR A N 1
ATOM 725 C CA . THR A 1 90 ? -6.273 19.198 -16.082 1.00 79.88 90 THR A CA 1
ATOM 726 C C . THR A 1 90 ? -5.095 20.162 -15.923 1.00 79.88 90 THR A C 1
ATOM 728 O O . THR A 1 90 ? -4.857 20.979 -16.805 1.00 79.88 90 THR A O 1
ATOM 731 N N . ASP A 1 91 ? -4.307 20.019 -14.854 1.00 81.94 91 ASP A N 1
ATOM 732 C CA . ASP A 1 91 ? -3.094 20.806 -14.589 1.00 81.94 91 ASP A CA 1
ATOM 733 C C . ASP A 1 91 ? -1.823 20.162 -15.180 1.00 81.94 91 ASP A C 1
ATOM 735 O O . ASP A 1 91 ? -0.704 20.527 -14.817 1.00 81.94 91 ASP A O 1
ATOM 739 N N . SER A 1 92 ? -1.967 19.168 -16.065 1.00 72.88 92 SER A N 1
ATOM 740 C CA . SER A 1 92 ? -0.871 18.405 -16.684 1.00 72.88 92 SER A CA 1
ATOM 741 C C . SER A 1 92 ? 0.024 17.611 -15.718 1.00 72.88 92 SER A C 1
ATOM 743 O O . SER A 1 92 ? 1.078 17.113 -16.126 1.00 72.88 92 SER A O 1
ATOM 74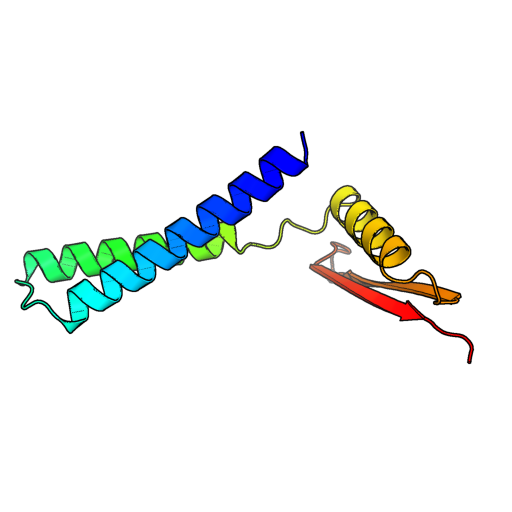5 N N . LYS A 1 93 ? -0.385 17.434 -14.457 1.00 73.56 93 LYS A N 1
ATOM 746 C CA . LYS A 1 93 ? 0.302 16.564 -13.492 1.00 73.56 93 LYS A CA 1
ATOM 747 C C . LYS A 1 93 ? -0.080 15.112 -13.738 1.00 73.56 93 LYS A C 1
ATOM 749 O O . LYS A 1 93 ? -1.244 14.806 -13.981 1.00 73.56 93 LYS A O 1
ATOM 754 N N . VAL A 1 94 ? 0.905 14.220 -13.662 1.00 69.62 94 VAL A N 1
ATOM 755 C CA . VAL A 1 94 ? 0.680 12.776 -13.779 1.00 69.62 94 VAL A CA 1
ATOM 756 C C . VAL A 1 94 ? -0.065 12.286 -12.538 1.00 69.62 94 VAL A C 1
ATOM 758 O O . VAL A 1 94 ? 0.401 12.484 -11.418 1.00 69.62 94 VAL A O 1
ATOM 761 N N . GLU A 1 95 ? -1.217 11.658 -12.744 1.00 70.12 95 GLU A N 1
ATOM 762 C CA . GLU A 1 95 ? -2.035 11.073 -11.674 1.00 70.12 95 GLU A CA 1
ATOM 763 C C . GLU A 1 95 ? -1.851 9.568 -11.581 1.00 70.12 95 GLU A C 1
ATOM 765 O O . GLU A 1 95 ? -1.837 9.012 -10.488 1.00 70.12 95 GLU A O 1
ATOM 770 N N . LYS A 1 96 ? -1.716 8.911 -12.734 1.00 72.38 96 LYS A N 1
ATOM 771 C CA . LYS A 1 96 ? -1.633 7.459 -12.820 1.00 72.38 96 LYS A CA 1
ATOM 772 C C . LYS A 1 96 ? -0.825 7.047 -14.037 1.00 72.38 96 LYS A C 1
ATOM 774 O O . LYS A 1 96 ? -0.873 7.698 -15.081 1.00 72.38 96 LYS A O 1
ATOM 779 N N . CYS A 1 97 ? -0.139 5.921 -13.920 1.00 73.00 97 CYS A N 1
ATOM 780 C CA . CYS A 1 97 ? 0.511 5.257 -15.037 1.00 73.00 97 CYS A CA 1
ATOM 781 C C . CYS A 1 97 ? 0.038 3.807 -15.118 1.00 73.00 97 CYS A C 1
ATOM 783 O O . CYS A 1 97 ? -0.323 3.201 -14.113 1.00 73.00 97 CYS A O 1
ATOM 785 N N . SER A 1 98 ? -0.014 3.264 -16.327 1.00 79.00 98 SER A N 1
ATOM 786 C CA . SER A 1 98 ? -0.300 1.854 -16.571 1.00 79.00 98 SER A CA 1
ATOM 787 C C . SER A 1 98 ? 0.640 1.352 -17.652 1.00 79.00 98 SER A C 1
ATOM 789 O O . SER A 1 98 ? 0.861 2.039 -18.649 1.00 79.00 98 SER A O 1
ATOM 791 N N . ILE A 1 99 ? 1.198 0.169 -17.429 1.00 83.62 99 ILE A N 1
ATOM 792 C CA . ILE A 1 99 ? 2.129 -0.479 -18.341 1.00 83.62 99 ILE A CA 1
ATOM 793 C C . ILE A 1 99 ? 1.444 -1.707 -18.929 1.00 83.62 99 ILE A C 1
ATOM 795 O O . ILE A 1 99 ? 0.792 -2.462 -18.209 1.00 83.62 99 ILE A O 1
ATOM 799 N N . MET A 1 100 ? 1.549 -1.867 -20.244 1.00 84.44 100 MET A N 1
ATOM 800 C CA . MET A 1 100 ? 0.956 -2.974 -20.982 1.00 84.44 100 MET A CA 1
ATOM 801 C C . MET A 1 100 ? 1.988 -3.588 -21.919 1.00 84.44 100 MET A C 1
ATOM 803 O O . MET A 1 100 ? 2.677 -2.863 -22.633 1.00 84.44 100 MET A O 1
ATOM 807 N N . ASN A 1 101 ? 2.040 -4.914 -21.964 1.00 83.56 101 ASN A N 1
ATOM 808 C CA . ASN A 1 101 ? 2.862 -5.635 -22.931 1.00 83.56 101 ASN A CA 1
ATOM 809 C C . ASN A 1 101 ? 2.222 -5.551 -24.320 1.00 83.56 101 ASN A C 1
ATOM 811 O O . ASN A 1 101 ? 0.995 -5.579 -24.452 1.00 83.56 101 ASN A O 1
ATOM 815 N N . PHE A 1 102 ? 3.059 -5.431 -25.342 1.00 83.88 102 PHE A N 1
ATOM 816 C CA . PHE A 1 102 ? 2.659 -5.367 -26.738 1.00 83.88 102 PHE A CA 1
ATOM 817 C C . PHE A 1 102 ? 3.266 -6.537 -27.509 1.00 83.88 102 PHE A C 1
ATOM 819 O O . PHE A 1 102 ? 4.443 -6.848 -27.335 1.00 83.88 102 PHE A O 1
ATOM 826 N N . TYR A 1 103 ? 2.440 -7.154 -28.351 1.00 84.25 103 TYR A N 1
ATOM 827 C CA . TYR A 1 103 ? 2.798 -8.256 -29.237 1.00 84.25 103 TYR A CA 1
ATOM 828 C C . TYR A 1 103 ? 2.188 -7.964 -30.620 1.00 84.25 103 TYR A C 1
ATOM 830 O O . TYR A 1 103 ? 1.025 -7.569 -30.699 1.00 84.25 103 TYR A O 1
ATOM 838 N N . LEU A 1 104 ? 2.964 -8.124 -31.691 1.00 78.94 104 LEU A N 1
ATOM 839 C CA . LEU A 1 104 ? 2.612 -7.868 -33.096 1.00 78.94 104 LEU A CA 1
ATOM 840 C C . LEU A 1 104 ? 2.001 -9.092 -33.804 1.00 78.94 104 LEU A C 1
ATOM 842 O O . LEU A 1 104 ? 1.879 -9.073 -35.030 1.00 78.94 104 LEU A O 1
ATOM 846 N N . SER A 1 105 ? 1.655 -10.145 -33.055 1.00 65.44 105 SER A N 1
ATOM 847 C CA . SER A 1 105 ? 1.157 -11.423 -33.593 1.00 65.44 105 SER A CA 1
ATOM 848 C C . SER A 1 105 ? -0.201 -11.316 -34.280 1.00 65.44 105 SER A C 1
ATOM 850 O O . SER A 1 105 ? -1.108 -10.648 -33.734 1.00 65.44 105 SER A O 1
#

Organism: NCBI:txid1189619

Foldseek 3Di:
DVVVVVVVLVVVVVVLVVQLVVLVCCVPPDPDDPVRVVVSVVVVVVSVVVCVVSPPPDQDDPVVVVVVQVVVCVVCVPFPGKDKDFDADPVRGTDDIDIDTHHPD

Sequence (105 aa):
MENLIHDKENYILSDVEHLERSLLKLQHFYKLDSKTRICVSEMSNTLISLNKKLMREPRPSTQNLADQLNKALLENPDGDGVILKVFKNTDSKVEKCSIMNFYLS

pLDDT: mean 77.43, std 12.03, range [37.41, 91.06]

Secondary structure (DSSP, 8-state):
-HHHHHHHHHHHHHHHHHHHHHHHHHHHHS---HHHHHHHHHHHHHHHHHHHHHSS-----HHHHHHHHHHHHHH-TTSSEEEEEEEE-TTS-EEEEEEEEE---